Protein AF-A0A9P0MAD7-F1 (afdb_monomer_lite)

pLDDT: mean 84.58, std 13.4, range [38.16, 95.69]

InterPro domains:
  IPR005919 Higher eukaryotic phosphomevalonate kinase [PF04275] (1-62)
  IPR005919 Higher eukaryotic phosphomevalonate kinase [PTHR13101] (1-126)
  IPR027417 P-loop containing nucleoside triphosphate hydrolase [G3DSA:3.40.50.300] (1-129)

Organism: Acanthoscelides obtectus (NCBI:txid200917)

Foldseek 3Di:
DDDDPVVVVVVVVVVVVVVVVCVVPVCPVVVVCVVPDDDDPDDDDPQDQAPSNVVVCCVPVNPLDAFEAEEEDPVQCVVVPDDDDPPPCPDSSNCRCVPPDPHNYYFYDHDPVSVVVSVVVVVVSVVVD

Sequence (129 aa):
MSDSPYKETYRLDMIKWSDEIRAKNPGYFCKAACDNAFKKIVWIVSDVRRKSDIKWFKETYGSIVRTIRISATDDVRRQRGLVFKTGVDDEESECGLDDYKEWDHQVSNNNEDDCQIAINTIISIVEKF

Secondary structure (DSSP, 8-state):
----HHHHHHHHHHHHHHHHHHHH-TTHHHHHHHHTSPP-S--------SHHHHHHHHHHHGGG---EEEE--HHHHHHTT----TTTTTSHHHHTTTT----SEEEE-SSHHHHHHHHHHHHHHHTT-

Radius of gyration: 16.73 Å; chains: 1; bounding box: 39×32×38 Å

Structure (mmCIF, N/CA/C/O backbone):
data_AF-A0A9P0MAD7-F1
#
_entry.id   AF-A0A9P0MAD7-F1
#
loop_
_atom_site.group_PDB
_atom_site.id
_atom_site.type_symbol
_atom_site.label_atom_id
_atom_site.label_alt_id
_atom_site.label_comp_id
_atom_site.label_asym_id
_atom_site.label_entity_id
_atom_site.label_seq_id
_atom_site.pdbx_PDB_ins_code
_atom_site.Cartn_x
_atom_site.Cartn_y
_atom_site.Cartn_z
_atom_site.occupancy
_atom_site.B_iso_or_equiv
_atom_site.auth_seq_id
_atom_site.auth_comp_id
_atom_site.auth_asym_id
_atom_site.auth_atom_id
_atom_site.pdbx_PDB_model_num
ATOM 1 N N . MET A 1 1 ? 20.462 -17.809 -3.993 1.00 38.16 1 MET A N 1
ATOM 2 C CA . MET A 1 1 ? 19.414 -18.398 -4.852 1.00 38.16 1 MET A CA 1
ATOM 3 C C . MET A 1 1 ? 19.201 -17.431 -6.002 1.00 38.16 1 MET A C 1
ATOM 5 O O . MET A 1 1 ? 18.778 -16.318 -5.737 1.00 38.16 1 MET A O 1
ATOM 9 N N . SER A 1 2 ? 19.618 -17.772 -7.222 1.00 44.72 2 SER A N 1
ATOM 10 C CA . SER A 1 2 ? 19.469 -16.886 -8.381 1.00 44.72 2 SER A CA 1
ATOM 11 C C . SER A 1 2 ? 18.047 -16.971 -8.931 1.00 44.72 2 SER A C 1
ATOM 13 O O . SER A 1 2 ? 17.532 -18.066 -9.171 1.00 44.72 2 SER A O 1
ATOM 15 N N . ASP A 1 3 ? 17.414 -15.815 -9.121 1.00 53.31 3 ASP A N 1
ATOM 16 C CA . ASP A 1 3 ? 16.194 -15.695 -9.913 1.00 53.31 3 ASP A CA 1
ATOM 17 C C . ASP A 1 3 ? 16.468 -16.222 -11.320 1.00 53.31 3 ASP A C 1
ATOM 19 O O . ASP A 1 3 ? 17.286 -15.677 -12.062 1.00 53.31 3 ASP A O 1
ATOM 23 N N . SER A 1 4 ? 15.834 -17.339 -11.673 1.00 59.31 4 SER A N 1
ATOM 24 C CA . SER A 1 4 ? 15.923 -17.861 -13.032 1.00 59.31 4 SER A CA 1
ATOM 25 C C . SER A 1 4 ? 15.204 -16.904 -13.990 1.00 59.31 4 SER A C 1
ATOM 27 O O . SER A 1 4 ? 14.083 -16.502 -13.673 1.00 59.31 4 SER A O 1
ATOM 29 N N . PRO A 1 5 ? 15.765 -16.621 -15.184 1.00 63.03 5 PRO A N 1
ATOM 30 C CA . PRO A 1 5 ? 15.156 -15.756 -16.205 1.00 63.03 5 PRO A CA 1
ATOM 31 C C . PRO A 1 5 ? 13.694 -16.109 -16.512 1.00 63.03 5 PRO A C 1
ATOM 33 O O . PRO A 1 5 ? 12.879 -15.240 -16.793 1.00 63.03 5 PRO A O 1
ATOM 36 N N . TYR A 1 6 ? 13.362 -17.395 -16.379 1.00 65.25 6 TYR A N 1
ATOM 37 C CA . TYR A 1 6 ? 12.014 -17.934 -16.494 1.00 65.25 6 TYR A CA 1
ATOM 38 C C . TYR A 1 6 ? 11.004 -17.234 -15.573 1.00 65.25 6 TYR A C 1
ATOM 40 O O . TYR A 1 6 ? 9.948 -16.829 -16.040 1.00 65.25 6 TYR A O 1
ATOM 48 N N . LYS A 1 7 ? 11.317 -17.042 -14.282 1.00 71.00 7 LYS A N 1
ATOM 49 C CA . LYS A 1 7 ? 10.395 -16.400 -13.324 1.00 71.00 7 LYS A CA 1
ATOM 50 C C . LYS A 1 7 ? 10.122 -14.941 -13.679 1.00 71.00 7 LYS A C 1
ATOM 52 O O . LYS A 1 7 ? 9.000 -14.474 -13.503 1.00 71.00 7 LYS A O 1
ATOM 57 N N . GLU A 1 8 ? 11.130 -14.258 -14.207 1.00 73.06 8 GLU A N 1
ATOM 58 C CA . GLU A 1 8 ? 11.027 -12.846 -14.560 1.00 73.06 8 GLU A CA 1
ATOM 59 C C . GLU A 1 8 ? 10.118 -12.629 -15.777 1.00 73.06 8 GLU A C 1
ATOM 61 O O . GLU A 1 8 ? 9.349 -11.671 -15.807 1.00 73.06 8 GLU A O 1
ATOM 66 N N . THR A 1 9 ? 10.106 -13.563 -16.737 1.00 74.25 9 THR A N 1
ATOM 67 C CA . THR A 1 9 ? 9.161 -13.520 -17.865 1.00 74.25 9 THR A CA 1
ATOM 68 C C . THR A 1 9 ? 7.705 -13.603 -17.393 1.00 74.25 9 THR A C 1
ATOM 70 O O . THR A 1 9 ? 6.903 -12.747 -17.759 1.00 74.25 9 THR A O 1
ATOM 73 N N . TYR A 1 10 ? 7.362 -14.555 -16.514 1.00 81.31 10 TYR A N 1
ATOM 74 C CA . TYR A 1 10 ? 5.989 -14.649 -15.989 1.00 81.31 10 TYR A CA 1
ATOM 75 C C . TYR A 1 10 ? 5.607 -13.455 -15.116 1.00 81.31 10 TYR A C 1
ATOM 77 O O . TYR A 1 10 ? 4.444 -13.058 -15.115 1.00 81.31 10 TYR A O 1
ATOM 85 N N . ARG A 1 11 ? 6.564 -12.861 -14.389 1.00 81.25 11 ARG A N 1
ATOM 86 C CA . ARG A 1 11 ? 6.315 -11.645 -13.606 1.00 81.25 11 ARG A CA 1
ATOM 87 C C . ARG A 1 11 ? 5.848 -10.501 -14.507 1.00 81.25 11 ARG A C 1
ATOM 89 O O . ARG A 1 11 ? 4.845 -9.864 -14.198 1.00 81.25 11 ARG A O 1
ATOM 96 N N . LEU A 1 12 ? 6.531 -10.277 -15.629 1.00 81.50 12 LEU A N 1
ATOM 97 C CA . LEU A 1 12 ? 6.171 -9.232 -16.592 1.00 81.50 12 LEU A CA 1
ATOM 98 C C . LEU A 1 12 ? 4.804 -9.484 -17.237 1.00 81.50 12 LEU A C 1
ATOM 100 O O . LEU A 1 12 ? 4.004 -8.557 -17.363 1.00 81.50 12 LEU A O 1
ATOM 104 N N . ASP A 1 13 ? 4.507 -10.731 -17.604 1.00 87.06 13 ASP A N 1
ATOM 105 C CA . ASP A 1 13 ? 3.202 -11.087 -18.171 1.00 87.06 13 ASP A CA 1
ATOM 106 C C . ASP A 1 13 ? 2.068 -10.877 -17.155 1.00 87.06 13 ASP A C 1
ATOM 108 O O . ASP A 1 13 ? 1.013 -10.341 -17.500 1.00 87.06 13 ASP A O 1
ATOM 112 N N . MET A 1 14 ? 2.300 -11.219 -15.882 1.00 86.12 14 MET A N 1
ATOM 113 C CA . MET A 1 14 ? 1.354 -10.949 -14.798 1.00 86.12 14 MET A CA 1
ATOM 114 C C . MET A 1 14 ? 1.127 -9.451 -14.583 1.00 86.12 14 MET A C 1
ATOM 116 O O . MET A 1 14 ? -0.015 -9.050 -14.359 1.00 86.12 14 MET A O 1
ATOM 120 N N . ILE A 1 15 ? 2.180 -8.629 -14.663 1.00 84.75 15 ILE A N 1
ATOM 121 C CA . ILE A 1 15 ? 2.068 -7.169 -14.542 1.00 84.75 15 ILE A CA 1
ATOM 122 C C . ILE A 1 15 ? 1.179 -6.628 -15.660 1.00 84.75 15 ILE A C 1
ATOM 124 O O . ILE A 1 15 ? 0.141 -6.042 -15.355 1.00 84.75 15 ILE A O 1
ATOM 128 N N . LYS A 1 16 ? 1.501 -6.938 -16.924 1.00 87.69 16 LYS A N 1
ATOM 129 C CA . LYS A 1 16 ? 0.724 -6.492 -18.095 1.00 87.69 16 LYS A CA 1
ATOM 130 C C . LYS A 1 16 ? -0.747 -6.882 -17.992 1.00 87.69 16 LYS A C 1
ATOM 132 O O . LYS A 1 16 ? -1.626 -6.037 -18.133 1.00 87.69 16 LYS A O 1
ATOM 137 N N . TRP A 1 17 ? -1.020 -8.148 -17.681 1.00 91.50 17 TRP A N 1
ATOM 138 C CA . TRP A 1 17 ? -2.387 -8.629 -17.491 1.00 91.50 17 TRP A CA 1
ATOM 139 C C . TRP A 1 17 ? -3.104 -7.901 -16.346 1.00 91.50 17 TRP A C 1
ATOM 141 O O . TRP A 1 17 ? -4.268 -7.511 -16.474 1.00 91.50 17 TRP A O 1
ATOM 151 N N . SER A 1 18 ? -2.417 -7.687 -15.220 1.00 88.00 18 SER A N 1
ATOM 152 C CA . SER A 1 18 ? -3.000 -6.988 -14.075 1.00 88.00 18 SER A CA 1
ATOM 153 C C . SER A 1 18 ? -3.302 -5.520 -14.385 1.00 88.00 18 SER A C 1
ATOM 155 O O . SER A 1 18 ? -4.335 -5.011 -13.943 1.00 88.00 18 SER A O 1
ATOM 157 N N . ASP A 1 19 ? -2.467 -4.861 -15.188 1.00 87.19 19 ASP A N 1
ATOM 158 C CA . ASP A 1 19 ? -2.670 -3.480 -15.620 1.00 87.19 19 ASP A CA 1
ATOM 159 C C . ASP A 1 19 ? -3.851 -3.367 -16.590 1.00 87.19 19 ASP A C 1
ATOM 161 O O . ASP A 1 19 ? -4.691 -2.482 -16.425 1.00 87.19 19 ASP A O 1
ATOM 165 N N . GLU A 1 20 ? -4.015 -4.310 -17.524 1.00 91.12 20 GLU A N 1
ATOM 166 C CA . GLU A 1 20 ? -5.186 -4.363 -18.412 1.00 91.12 20 GLU A CA 1
ATOM 167 C C . GLU A 1 20 ? -6.507 -4.513 -17.641 1.00 91.12 20 GLU A C 1
ATOM 169 O O . GLU A 1 20 ? -7.518 -3.888 -17.984 1.00 91.12 20 GLU A O 1
ATOM 174 N N . ILE A 1 21 ? -6.515 -5.330 -16.583 1.00 92.31 21 ILE A N 1
ATOM 175 C CA . ILE A 1 21 ? -7.680 -5.468 -15.702 1.00 92.31 21 ILE A CA 1
ATOM 176 C C . ILE A 1 21 ? -7.943 -4.161 -14.960 1.00 92.31 21 ILE A C 1
ATOM 178 O O . ILE A 1 21 ? -9.086 -3.701 -14.920 1.00 92.31 21 ILE A O 1
ATOM 182 N N . ARG A 1 22 ? -6.900 -3.542 -14.399 1.00 88.69 22 ARG A N 1
ATOM 183 C CA . ARG A 1 22 ? -7.010 -2.289 -13.638 1.00 88.69 22 ARG A CA 1
ATOM 184 C C . ARG A 1 22 ? -7.445 -1.114 -14.504 1.00 88.69 22 ARG A C 1
ATOM 186 O O . ARG A 1 22 ? -8.194 -0.273 -14.019 1.00 88.69 22 ARG A O 1
ATOM 193 N N . ALA A 1 23 ? -7.059 -1.084 -15.778 1.00 87.94 23 ALA A N 1
ATOM 194 C CA . ALA A 1 23 ? -7.514 -0.075 -16.731 1.00 87.94 23 ALA A CA 1
ATOM 195 C C . ALA A 1 23 ? -9.040 -0.110 -16.928 1.00 87.94 23 ALA A C 1
ATOM 197 O O . ALA A 1 23 ? -9.667 0.929 -17.120 1.00 87.94 23 ALA A O 1
ATOM 198 N N . LYS A 1 24 ? -9.652 -1.299 -16.845 1.00 92.44 24 LYS A N 1
ATOM 199 C CA . LYS A 1 24 ? -11.110 -1.481 -16.953 1.00 92.44 24 LYS A CA 1
ATOM 200 C C . LYS A 1 24 ? -11.817 -1.346 -15.605 1.00 92.44 24 LYS A C 1
ATOM 202 O O . LYS A 1 24 ? -12.918 -0.809 -15.536 1.00 92.44 24 LYS A O 1
ATOM 207 N N . ASN A 1 25 ? -11.206 -1.867 -14.544 1.00 91.19 25 ASN A N 1
ATOM 208 C CA . ASN A 1 25 ? -11.739 -1.847 -13.188 1.00 91.19 25 ASN A CA 1
ATOM 209 C C . ASN A 1 25 ? -10.599 -1.645 -12.173 1.00 91.19 25 ASN A C 1
ATOM 211 O O . ASN A 1 25 ? -10.009 -2.625 -11.702 1.00 91.19 25 ASN A O 1
ATOM 215 N N . PRO A 1 26 ? -10.310 -0.388 -11.794 1.00 88.12 26 PRO A N 1
ATOM 216 C CA . PRO A 1 26 ? -9.184 -0.066 -10.919 1.00 88.12 26 PRO A CA 1
ATOM 217 C C . PRO A 1 26 ? -9.241 -0.759 -9.552 1.00 88.12 26 PRO A C 1
ATOM 219 O O . PRO A 1 26 ? -8.202 -1.107 -8.998 1.00 88.12 26 PRO A O 1
ATOM 222 N N . GLY A 1 27 ? -10.449 -1.008 -9.037 1.00 91.56 27 GLY A N 1
ATOM 223 C CA . GLY A 1 27 ? -10.685 -1.636 -7.738 1.00 91.56 27 GLY A CA 1
ATOM 224 C C . GLY A 1 27 ? -10.803 -3.159 -7.765 1.00 91.56 27 GLY A C 1
ATOM 225 O O . GLY A 1 27 ? -11.109 -3.742 -6.728 1.00 91.56 27 GLY A O 1
ATOM 226 N N . TYR A 1 28 ? -10.599 -3.819 -8.913 1.00 93.94 28 TYR A N 1
ATOM 227 C CA . TYR A 1 28 ? -10.847 -5.260 -9.066 1.00 93.94 28 TYR A CA 1
ATOM 228 C C . TYR A 1 28 ? -10.127 -6.099 -8.002 1.00 93.94 28 TYR A C 1
ATOM 230 O O . TYR A 1 28 ? -10.751 -6.894 -7.299 1.00 93.94 28 TYR A O 1
ATOM 238 N N . PHE A 1 29 ? -8.819 -5.884 -7.849 1.00 93.56 29 PHE A N 1
ATOM 239 C CA . PHE A 1 29 ? -7.997 -6.645 -6.909 1.00 93.56 29 PHE A CA 1
ATOM 240 C C . PHE A 1 29 ? -8.254 -6.248 -5.455 1.00 93.56 29 PHE A C 1
ATOM 242 O O . PHE A 1 29 ? -8.297 -7.124 -4.596 1.00 93.56 29 PHE A O 1
ATOM 249 N N . CYS A 1 30 ? -8.485 -4.962 -5.174 1.00 94.38 30 CYS A N 1
ATOM 250 C CA . CYS A 1 30 ? -8.824 -4.502 -3.828 1.00 94.38 30 CYS A CA 1
ATOM 251 C C . CYS A 1 30 ? -10.143 -5.125 -3.354 1.00 94.38 30 CYS A C 1
ATOM 253 O O . CYS A 1 30 ? -10.211 -5.679 -2.259 1.00 94.38 30 CYS A O 1
ATOM 255 N N . LYS A 1 31 ? -11.161 -5.130 -4.224 1.00 94.38 31 LYS A N 1
ATOM 256 C CA . LYS A 1 31 ? -12.442 -5.786 -3.963 1.00 94.38 31 LYS A CA 1
ATOM 257 C C . LYS A 1 31 ? -12.266 -7.285 -3.744 1.00 94.38 31 LYS A C 1
ATOM 259 O O . LYS A 1 31 ? -12.744 -7.805 -2.743 1.00 94.38 31 LYS A O 1
ATOM 264 N N . ALA A 1 32 ? -11.555 -7.969 -4.640 1.00 94.56 32 ALA A N 1
ATOM 265 C CA . ALA A 1 32 ? -11.319 -9.405 -4.519 1.00 94.56 32 ALA A CA 1
ATOM 266 C C . ALA A 1 32 ? -10.573 -9.767 -3.222 1.00 94.56 32 ALA A C 1
ATOM 268 O O . ALA A 1 32 ? -10.911 -10.762 -2.585 1.00 94.56 32 ALA A O 1
ATOM 269 N N . ALA A 1 33 ? -9.594 -8.961 -2.801 1.00 93.00 33 ALA A N 1
ATOM 270 C CA . ALA A 1 33 ? -8.885 -9.165 -1.541 1.00 93.00 33 ALA A CA 1
ATOM 271 C C . ALA A 1 33 ? -9.816 -8.999 -0.329 1.00 93.00 33 ALA A C 1
ATOM 273 O O . ALA A 1 33 ? -9.805 -9.845 0.562 1.00 93.00 33 ALA A O 1
ATOM 274 N N . CYS A 1 34 ? -10.656 -7.959 -0.315 1.00 92.38 34 CYS A N 1
ATOM 275 C CA . CYS A 1 34 ? -11.626 -7.727 0.759 1.00 92.38 34 CYS A CA 1
ATOM 276 C C . CYS A 1 34 ? -12.719 -8.804 0.824 1.00 92.38 34 CYS A C 1
ATOM 278 O O . CYS A 1 34 ? -13.057 -9.253 1.915 1.00 92.38 34 CYS A O 1
ATOM 280 N N . ASP A 1 35 ? -13.247 -9.244 -0.320 1.00 93.25 35 ASP A N 1
ATOM 281 C CA . ASP A 1 35 ? -14.310 -10.257 -0.380 1.00 93.25 35 ASP A CA 1
ATOM 282 C C . ASP A 1 35 ? -13.841 -11.622 0.154 1.00 93.25 35 ASP A C 1
ATOM 284 O O . ASP A 1 35 ? -14.628 -12.367 0.737 1.00 93.25 35 ASP A O 1
ATOM 288 N N . ASN A 1 36 ? -12.555 -11.944 -0.023 1.00 92.94 36 ASN A N 1
ATOM 289 C CA . ASN A 1 36 ? -11.948 -13.191 0.453 1.00 92.94 36 ASN A CA 1
ATOM 290 C C . A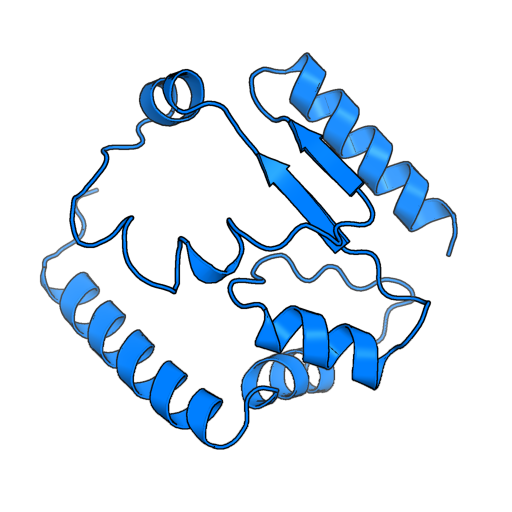SN A 1 36 ? -11.320 -13.072 1.854 1.00 92.94 36 ASN A C 1
ATOM 292 O O . ASN A 1 36 ? -10.820 -14.063 2.390 1.00 92.94 36 ASN A O 1
ATOM 296 N N . ALA A 1 37 ? -11.315 -11.880 2.456 1.00 92.12 37 ALA A N 1
ATOM 297 C CA . ALA A 1 37 ? -10.725 -11.663 3.769 1.00 92.12 37 ALA A CA 1
ATOM 298 C C . ALA A 1 37 ? -11.655 -12.133 4.895 1.00 92.12 37 ALA A C 1
ATOM 300 O O . ALA A 1 37 ? -12.877 -11.967 4.862 1.00 92.12 37 ALA A O 1
ATOM 301 N N . PHE A 1 38 ? -11.065 -12.667 5.966 1.00 92.88 38 PHE A N 1
ATOM 302 C CA . PHE A 1 38 ? -11.819 -12.932 7.186 1.00 92.88 38 PHE A CA 1
ATOM 303 C C . PHE A 1 38 ? -12.312 -11.622 7.804 1.00 92.88 38 PHE A C 1
ATOM 305 O O . PHE A 1 38 ? -11.566 -10.645 7.920 1.00 92.88 38 PHE A O 1
ATOM 312 N N . LYS A 1 39 ? -13.556 -11.628 8.289 1.00 92.06 39 LYS A N 1
ATOM 313 C CA . LYS A 1 39 ? -14.101 -10.497 9.042 1.00 92.06 39 LYS A CA 1
ATOM 314 C C . LYS A 1 39 ? -13.286 -10.287 10.316 1.00 92.06 39 LYS A C 1
ATOM 316 O O . LYS A 1 39 ? -13.214 -11.168 11.175 1.00 92.06 39 LYS A O 1
ATOM 321 N N . LYS A 1 40 ? -12.666 -9.116 10.413 1.00 91.38 40 LYS A N 1
ATOM 322 C CA . LYS A 1 40 ? -11.886 -8.640 11.556 1.00 91.38 40 LYS A CA 1
ATOM 323 C C . LYS A 1 40 ? -12.221 -7.169 11.773 1.00 91.38 40 LYS A C 1
ATOM 325 O O . LYS A 1 40 ? -12.714 -6.515 10.861 1.00 91.38 40 LYS A O 1
ATOM 330 N N . ILE A 1 41 ? -11.961 -6.682 12.982 1.00 90.56 41 ILE A N 1
ATOM 331 C CA . ILE A 1 41 ? -12.157 -5.268 13.335 1.00 90.56 41 ILE A CA 1
ATOM 332 C C . ILE A 1 41 ? -11.155 -4.396 12.568 1.00 90.56 41 ILE A C 1
ATOM 334 O O . ILE A 1 41 ? -11.504 -3.324 12.089 1.00 90.56 41 ILE A O 1
ATOM 338 N N . VAL A 1 42 ? -9.930 -4.901 12.392 1.00 92.19 42 VAL A N 1
ATOM 339 C CA . VAL A 1 42 ? -8.847 -4.210 11.690 1.00 92.19 42 VAL A CA 1
ATOM 340 C C . VAL A 1 42 ? -8.328 -5.079 10.552 1.00 92.19 42 VAL A C 1
ATOM 342 O O . VAL A 1 42 ? -8.078 -6.275 10.730 1.00 92.19 42 VAL A O 1
ATOM 345 N N . TRP A 1 43 ? -8.145 -4.459 9.387 1.00 94.50 43 TRP A N 1
ATOM 346 C CA . TRP A 1 43 ? -7.494 -5.041 8.216 1.00 94.50 43 TRP A CA 1
ATOM 347 C C . TRP A 1 43 ? -6.224 -4.262 7.886 1.00 94.50 43 TRP A C 1
ATOM 349 O O . TRP A 1 43 ? -6.231 -3.034 7.872 1.00 94.50 43 TRP A O 1
ATOM 359 N N . ILE A 1 44 ? -5.143 -4.986 7.592 1.00 93.94 44 ILE A N 1
ATOM 360 C CA . ILE A 1 44 ? -3.868 -4.411 7.159 1.00 93.94 44 ILE A CA 1
ATOM 361 C C . ILE A 1 44 ? -3.643 -4.828 5.709 1.00 93.94 44 ILE A C 1
ATOM 363 O O . ILE A 1 44 ? -3.508 -6.014 5.415 1.00 93.94 44 ILE A O 1
ATOM 367 N N . VAL A 1 45 ? -3.604 -3.847 4.809 1.00 94.31 45 VAL A N 1
ATOM 368 C CA . VAL A 1 45 ? -3.292 -4.059 3.392 1.00 94.31 45 VAL A CA 1
ATOM 369 C C . VAL A 1 45 ? -1.835 -3.667 3.178 1.00 94.31 45 VAL A C 1
ATOM 371 O O . VAL A 1 45 ? -1.508 -2.486 3.144 1.00 94.31 45 VAL A O 1
ATOM 374 N N . SER A 1 46 ? -0.951 -4.660 3.096 1.00 91.81 46 SER A N 1
ATOM 375 C CA . SER A 1 46 ? 0.500 -4.433 3.062 1.00 91.81 46 SER A CA 1
ATOM 376 C C . SER A 1 46 ? 1.048 -4.060 1.684 1.00 91.81 46 SER A C 1
ATOM 378 O O . SER A 1 46 ? 2.084 -3.413 1.609 1.00 91.81 46 SER A O 1
ATOM 380 N N . ASP A 1 47 ? 0.387 -4.484 0.603 1.00 88.31 47 ASP A N 1
ATOM 381 C CA . ASP A 1 47 ? 0.898 -4.354 -0.769 1.00 88.31 47 ASP A CA 1
ATOM 382 C C . ASP A 1 47 ? 0.031 -3.399 -1.602 1.00 88.31 47 ASP A C 1
ATOM 384 O O . A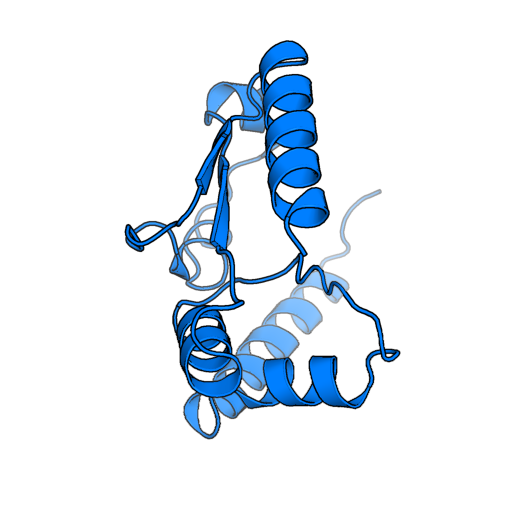SP A 1 47 ? -0.680 -3.793 -2.527 1.00 88.31 47 ASP A O 1
ATOM 388 N N . VAL A 1 48 ? 0.046 -2.122 -1.218 1.00 90.25 48 VAL A N 1
ATOM 389 C CA . VAL A 1 48 ? -0.600 -1.035 -1.965 1.00 90.25 48 VAL A CA 1
ATOM 390 C C . VAL A 1 48 ? 0.444 -0.377 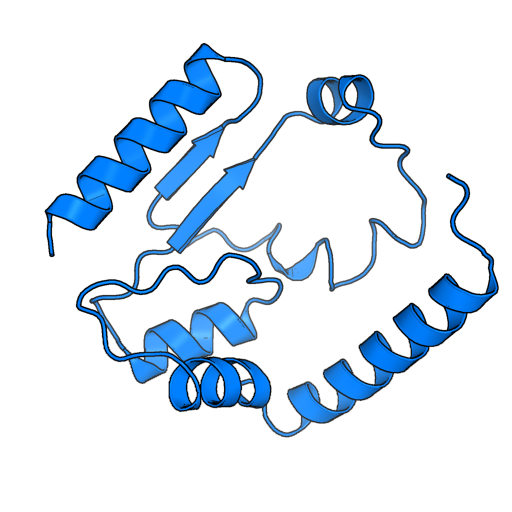-2.856 1.00 90.25 48 VAL A C 1
ATOM 392 O O . VAL A 1 48 ? 1.410 0.195 -2.356 1.00 90.25 48 VAL A O 1
ATOM 395 N N . ARG A 1 49 ? 0.245 -0.449 -4.175 1.00 85.88 49 ARG A N 1
ATOM 396 C CA . ARG A 1 49 ? 1.253 -0.013 -5.159 1.00 85.88 49 ARG A CA 1
ATOM 397 C C . ARG A 1 49 ? 0.818 1.174 -6.005 1.00 85.88 49 ARG A C 1
ATOM 399 O O . ARG A 1 49 ? 1.663 1.832 -6.597 1.00 85.88 49 ARG A O 1
ATOM 406 N N . ARG A 1 50 ? -0.488 1.454 -6.092 1.00 86.94 50 ARG A N 1
ATOM 407 C CA . ARG A 1 50 ? -1.032 2.476 -7.000 1.00 86.94 50 ARG A CA 1
ATOM 408 C C . ARG A 1 50 ? -1.968 3.438 -6.276 1.00 86.94 50 ARG A C 1
ATOM 410 O O . ARG A 1 50 ? -2.689 3.061 -5.353 1.00 86.94 50 ARG A O 1
ATOM 417 N N . LYS A 1 51 ? -2.043 4.684 -6.757 1.00 89.69 51 LYS A N 1
ATOM 418 C CA . LYS A 1 51 ? -3.011 5.683 -6.257 1.00 89.69 51 LYS A CA 1
ATOM 419 C C . LYS A 1 51 ? -4.459 5.235 -6.415 1.00 89.69 51 LYS A C 1
ATOM 421 O O . LYS A 1 51 ? -5.299 5.594 -5.596 1.00 89.69 51 LYS A O 1
ATOM 426 N N . SER A 1 52 ? -4.755 4.469 -7.464 1.00 89.75 52 SER A N 1
ATOM 427 C CA . SER A 1 52 ? -6.087 3.911 -7.699 1.00 89.75 52 SER A CA 1
ATOM 428 C C . SER A 1 52 ? -6.526 2.971 -6.578 1.00 89.75 52 SER A C 1
ATOM 430 O O . SER A 1 52 ? -7.692 3.018 -6.196 1.00 89.75 52 SER A O 1
ATOM 432 N N . ASP A 1 53 ? -5.601 2.194 -6.005 1.00 92.19 53 ASP A N 1
ATOM 433 C CA . ASP A 1 53 ? -5.881 1.330 -4.856 1.00 92.19 53 ASP A CA 1
ATOM 434 C C . ASP A 1 53 ? -6.272 2.188 -3.639 1.00 92.19 53 ASP A C 1
ATOM 436 O O . ASP A 1 53 ? -7.330 1.985 -3.044 1.00 92.19 53 ASP A O 1
ATOM 440 N N . ILE A 1 54 ? -5.461 3.207 -3.308 1.00 92.25 54 ILE A N 1
ATOM 441 C CA . ILE A 1 54 ? -5.738 4.135 -2.194 1.00 92.25 54 ILE A CA 1
ATOM 442 C C . ILE A 1 54 ? -7.089 4.827 -2.390 1.00 92.25 54 ILE A C 1
ATOM 444 O O . ILE A 1 54 ? -7.899 4.883 -1.463 1.00 92.25 54 ILE A O 1
ATOM 448 N N . LYS A 1 55 ? -7.340 5.334 -3.601 1.00 92.75 55 LYS A N 1
ATOM 449 C CA . LYS A 1 55 ? -8.601 5.981 -3.962 1.00 92.75 55 LYS A CA 1
ATOM 450 C C . LYS A 1 55 ? -9.780 5.034 -3.744 1.00 92.75 55 LYS A C 1
ATOM 452 O O . LYS A 1 55 ? -10.737 5.422 -3.085 1.00 92.75 55 LYS A O 1
ATOM 457 N N . TRP A 1 56 ? -9.683 3.790 -4.213 1.00 95.31 56 TRP A N 1
ATOM 458 C CA . TRP A 1 56 ? -10.742 2.797 -4.046 1.00 95.31 56 TRP A CA 1
ATOM 459 C C . TRP A 1 56 ? -11.039 2.502 -2.572 1.00 95.31 56 TRP A C 1
ATOM 461 O O . TRP A 1 56 ? -12.205 2.477 -2.178 1.00 95.31 56 TRP A O 1
ATOM 471 N N . PHE A 1 57 ? -10.010 2.329 -1.731 1.00 95.69 57 PHE A N 1
ATOM 472 C CA . PHE A 1 57 ? -10.213 2.116 -0.294 1.00 95.69 57 PHE A CA 1
ATOM 473 C C . PHE A 1 57 ? -10.871 3.329 0.370 1.00 95.69 57 PHE A C 1
ATOM 475 O O . PHE A 1 57 ? -11.832 3.155 1.121 1.00 95.69 57 PHE A O 1
ATOM 482 N N . LYS A 1 58 ? -10.400 4.548 0.071 1.00 94.25 58 LYS A N 1
ATOM 483 C CA . LYS A 1 58 ? -10.985 5.790 0.600 1.00 94.25 58 LYS A CA 1
ATOM 484 C C . LYS A 1 58 ? -12.442 5.972 0.162 1.00 94.25 58 LYS A C 1
ATOM 486 O O . LYS A 1 58 ? -13.263 6.365 0.980 1.00 94.25 58 LYS A O 1
ATOM 491 N N . GLU A 1 59 ? -12.788 5.657 -1.083 1.00 94.81 59 GLU A N 1
ATOM 492 C CA . GLU A 1 59 ? -14.170 5.738 -1.581 1.00 94.81 59 GLU A CA 1
ATOM 493 C C . GLU A 1 59 ? -15.078 4.652 -0.980 1.00 94.81 59 GLU A C 1
ATOM 495 O O . GLU A 1 59 ? -16.247 4.913 -0.708 1.00 94.81 59 GLU A O 1
ATOM 500 N N . THR A 1 60 ? -14.546 3.450 -0.739 1.00 95.00 60 THR A N 1
ATOM 501 C CA . THR A 1 60 ? -15.327 2.297 -0.254 1.00 95.00 60 THR A CA 1
ATOM 502 C C . THR A 1 60 ? -15.555 2.329 1.257 1.00 95.00 60 THR A C 1
ATOM 504 O O . THR A 1 60 ? -16.651 2.026 1.724 1.00 95.00 60 THR A O 1
ATOM 507 N N . TYR A 1 61 ? -14.525 2.681 2.031 1.00 93.81 61 TYR A N 1
ATOM 508 C CA . TYR A 1 61 ? -14.547 2.623 3.496 1.00 93.81 61 TYR A CA 1
ATOM 509 C C . TYR A 1 61 ? -14.503 4.012 4.149 1.00 93.81 61 TYR A C 1
ATOM 511 O O . TYR A 1 61 ? -14.728 4.138 5.348 1.00 93.81 61 TYR A O 1
ATOM 519 N N . GLY A 1 62 ? -14.258 5.081 3.391 1.00 93.00 62 GLY A N 1
ATOM 520 C CA . GLY A 1 62 ? -14.325 6.444 3.908 1.00 93.00 62 GLY A CA 1
ATOM 521 C C . GLY A 1 62 ? -13.275 6.737 4.979 1.00 93.00 62 GLY A C 1
ATOM 522 O O . GLY A 1 62 ? -12.097 6.398 4.854 1.00 93.00 62 GLY A O 1
ATOM 523 N N . SER A 1 63 ? -13.713 7.390 6.055 1.00 89.25 63 SER A N 1
ATOM 524 C CA . SER A 1 63 ? -12.842 7.958 7.088 1.00 89.25 63 SER A CA 1
ATOM 525 C C . SER A 1 63 ? -12.219 6.939 8.045 1.00 89.25 63 SER A C 1
ATOM 527 O O . SER A 1 63 ? -11.424 7.346 8.892 1.00 89.25 63 SER A O 1
ATOM 529 N N . ILE A 1 64 ? -12.532 5.641 7.942 1.00 91.88 64 ILE A N 1
ATOM 530 C CA . ILE A 1 64 ? -11.853 4.601 8.738 1.00 91.88 64 ILE A CA 1
ATOM 531 C C . ILE A 1 64 ? -10.517 4.166 8.125 1.00 91.88 64 ILE A C 1
ATOM 533 O O . ILE A 1 64 ? -9.702 3.554 8.808 1.00 91.88 64 ILE A O 1
ATOM 537 N N . VAL A 1 65 ? -10.256 4.507 6.859 1.00 94.88 65 VAL A N 1
ATOM 538 C CA . VAL A 1 65 ? -8.983 4.189 6.203 1.00 94.88 65 VAL A CA 1
ATOM 539 C C . VAL A 1 65 ? -7.861 5.033 6.806 1.00 94.88 65 VAL A C 1
ATOM 541 O O . VAL A 1 65 ? -8.016 6.237 7.021 1.00 94.88 65 VAL A O 1
ATOM 544 N N . ARG A 1 66 ? -6.719 4.396 7.074 1.00 94.62 66 ARG A N 1
ATOM 545 C CA . ARG A 1 66 ? -5.467 5.057 7.457 1.00 94.62 66 ARG A CA 1
ATOM 546 C C . ARG A 1 66 ? -4.367 4.627 6.499 1.00 94.62 66 ARG A C 1
ATOM 548 O O . ARG A 1 66 ? -4.101 3.440 6.341 1.00 94.62 66 ARG A O 1
ATOM 555 N N . THR A 1 67 ? -3.749 5.601 5.850 1.00 95.12 67 THR A N 1
ATOM 556 C CA . THR A 1 67 ? -2.654 5.426 4.899 1.00 95.12 67 THR A CA 1
ATOM 557 C C . THR A 1 67 ? -1.321 5.672 5.600 1.00 95.12 67 THR A C 1
ATOM 559 O O . THR A 1 67 ? -1.109 6.720 6.211 1.00 95.12 67 THR A O 1
ATOM 562 N N . ILE A 1 68 ? -0.420 4.691 5.531 1.00 94.25 68 ILE A N 1
ATOM 563 C CA . ILE A 1 68 ? 0.881 4.734 6.206 1.00 94.25 68 ILE A CA 1
ATOM 564 C C . ILE A 1 68 ? 1.971 4.498 5.162 1.00 94.25 68 ILE A C 1
ATOM 566 O O . ILE A 1 68 ? 2.008 3.434 4.544 1.00 94.25 68 ILE A O 1
ATOM 570 N N . ARG A 1 69 ? 2.862 5.475 4.966 1.00 93.56 69 ARG A N 1
ATOM 571 C CA . ARG A 1 69 ? 4.059 5.322 4.125 1.00 93.56 69 ARG A CA 1
ATOM 572 C C . ARG A 1 69 ? 5.242 4.937 4.992 1.00 93.56 69 ARG A C 1
ATOM 574 O O . ARG A 1 69 ? 5.577 5.658 5.927 1.00 93.56 69 ARG A O 1
ATOM 581 N N . ILE A 1 70 ? 5.897 3.841 4.633 1.00 92.38 70 ILE A N 1
ATOM 582 C CA . ILE A 1 70 ? 7.183 3.445 5.204 1.00 92.38 70 ILE A CA 1
ATOM 583 C C . ILE A 1 70 ? 8.262 3.770 4.172 1.00 92.38 70 ILE A C 1
ATOM 585 O O . ILE A 1 70 ? 8.154 3.345 3.021 1.00 92.38 70 ILE A O 1
ATOM 589 N N . SER A 1 71 ? 9.284 4.526 4.562 1.00 91.50 71 SER A N 1
ATOM 590 C CA . SER A 1 71 ? 10.413 4.881 3.697 1.00 91.50 71 SER A CA 1
ATOM 591 C C . SER A 1 71 ? 11.751 4.511 4.336 1.00 91.50 71 SER A C 1
ATOM 593 O O . SER A 1 71 ? 11.870 4.360 5.548 1.00 91.50 71 SER A O 1
ATOM 595 N N . ALA A 1 72 ? 12.774 4.336 3.509 1.00 90.88 72 ALA A N 1
ATOM 596 C CA . ALA A 1 72 ? 14.159 4.200 3.942 1.00 90.88 72 ALA A CA 1
ATOM 597 C C . ALA A 1 72 ? 15.044 4.961 2.954 1.00 90.88 72 ALA A C 1
ATOM 599 O O . ALA A 1 72 ? 14.716 5.020 1.766 1.00 90.88 72 ALA A O 1
ATOM 600 N N . THR A 1 73 ? 16.147 5.537 3.428 1.00 88.38 73 THR A N 1
ATOM 601 C CA . THR A 1 73 ? 17.107 6.222 2.559 1.00 88.38 73 THR A CA 1
ATOM 602 C C . THR A 1 73 ? 17.747 5.248 1.576 1.00 88.38 73 THR A C 1
ATOM 604 O O . THR A 1 73 ? 17.902 4.056 1.859 1.00 88.38 73 THR A O 1
ATOM 607 N N . ASP A 1 74 ? 18.163 5.762 0.420 1.00 85.56 74 ASP A N 1
ATOM 608 C CA . ASP A 1 74 ? 18.818 4.953 -0.609 1.00 85.56 74 ASP A CA 1
ATOM 609 C C . ASP A 1 74 ? 20.078 4.261 -0.085 1.00 85.56 74 ASP A C 1
ATOM 611 O O . ASP A 1 74 ? 20.317 3.101 -0.418 1.00 85.56 74 ASP A O 1
ATOM 615 N N . ASP A 1 75 ? 20.841 4.921 0.788 1.00 86.56 75 ASP A N 1
ATOM 616 C CA . ASP A 1 75 ? 22.027 4.335 1.417 1.00 86.56 75 ASP A CA 1
ATOM 617 C C . ASP 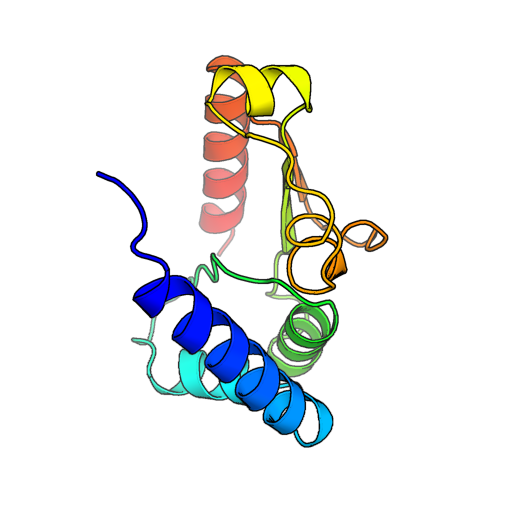A 1 75 ? 21.674 3.099 2.253 1.00 86.56 75 ASP A C 1
ATOM 619 O O . ASP A 1 75 ? 22.302 2.049 2.106 1.00 86.56 75 ASP A O 1
ATOM 623 N N . VAL A 1 76 ? 20.625 3.180 3.077 1.00 87.75 76 VAL A N 1
ATOM 624 C CA . VAL A 1 76 ? 20.157 2.048 3.892 1.00 87.75 76 VAL A CA 1
ATOM 625 C C . VAL A 1 76 ? 19.605 0.936 3.008 1.00 87.75 76 VAL A C 1
ATOM 627 O O . VAL A 1 76 ? 19.881 -0.243 3.242 1.00 87.75 76 VAL A O 1
ATOM 630 N N . ARG A 1 77 ? 18.853 1.279 1.957 1.00 86.94 77 ARG A N 1
ATOM 631 C CA . ARG A 1 77 ? 18.339 0.287 1.004 1.00 86.94 77 ARG A CA 1
ATOM 632 C C . ARG A 1 77 ? 19.489 -0.443 0.304 1.00 86.94 77 ARG A C 1
ATOM 634 O O . ARG A 1 77 ? 19.463 -1.671 0.238 1.00 86.94 77 ARG A O 1
ATOM 641 N N . ARG A 1 78 ? 20.523 0.277 -0.145 1.00 84.94 78 ARG A N 1
ATOM 642 C CA . ARG A 1 78 ? 21.736 -0.298 -0.758 1.00 84.94 78 ARG A CA 1
ATOM 643 C C . ARG A 1 78 ? 22.492 -1.202 0.214 1.00 84.94 78 ARG A C 1
ATOM 645 O O . ARG A 1 78 ? 22.870 -2.305 -0.169 1.00 84.94 78 ARG A O 1
ATOM 652 N N . GLN A 1 79 ? 22.648 -0.792 1.476 1.00 86.50 79 GLN A N 1
ATOM 653 C CA . GLN A 1 79 ? 23.252 -1.632 2.523 1.00 86.50 79 GLN A CA 1
ATOM 654 C C . GLN A 1 79 ? 22.478 -2.939 2.745 1.00 86.50 79 GLN A C 1
ATOM 656 O O . GLN A 1 79 ? 23.081 -3.980 2.992 1.00 86.50 79 GLN A O 1
ATOM 661 N N . ARG A 1 80 ? 21.147 -2.907 2.607 1.00 85.75 80 ARG A N 1
ATOM 662 C CA . ARG A 1 80 ? 20.266 -4.084 2.697 1.00 85.75 80 ARG A CA 1
ATOM 663 C C . ARG A 1 80 ? 20.216 -4.917 1.407 1.00 85.75 80 ARG A C 1
ATOM 665 O O . ARG A 1 80 ? 19.424 -5.851 1.319 1.00 85.75 80 ARG A O 1
ATOM 672 N N . GLY A 1 81 ? 21.062 -4.608 0.424 1.00 79.19 81 GLY A N 1
ATOM 673 C CA . GLY A 1 81 ? 21.184 -5.369 -0.817 1.00 79.19 81 GLY A CA 1
ATOM 674 C C . GLY A 1 81 ? 20.286 -4.888 -1.954 1.00 79.19 81 GLY A C 1
ATOM 675 O O . GLY A 1 81 ? 20.130 -5.622 -2.930 1.00 79.19 81 GLY A O 1
ATOM 676 N N . LEU A 1 82 ? 19.711 -3.679 -1.874 1.00 73.75 82 LEU A N 1
ATOM 677 C CA . LEU A 1 82 ? 19.055 -3.073 -3.032 1.00 73.75 82 LEU A CA 1
ATOM 678 C C . LEU A 1 82 ? 20.102 -2.820 -4.123 1.00 73.75 82 LEU A C 1
ATOM 680 O O . LEU A 1 82 ? 20.972 -1.957 -3.988 1.00 73.75 82 LEU A O 1
ATOM 684 N N . VAL A 1 83 ? 19.986 -3.559 -5.221 1.00 69.00 83 VAL A N 1
ATOM 685 C CA . VAL A 1 83 ? 20.716 -3.293 -6.458 1.00 69.00 83 VAL A CA 1
ATOM 686 C C . VAL A 1 83 ? 19.769 -2.532 -7.369 1.00 69.00 83 VAL A C 1
ATOM 688 O O . VAL A 1 83 ? 18.868 -3.142 -7.937 1.00 69.00 83 VAL A O 1
ATOM 691 N N . PHE A 1 84 ? 19.970 -1.219 -7.485 1.00 62.19 84 PHE A N 1
ATOM 692 C CA . PHE A 1 84 ? 19.171 -0.378 -8.374 1.00 62.19 84 PHE A CA 1
ATOM 693 C C . PHE A 1 84 ? 19.286 -0.894 -9.816 1.00 62.19 84 PHE A C 1
ATOM 695 O O . PHE A 1 84 ? 20.386 -0.946 -10.376 1.00 62.19 84 PHE A O 1
ATOM 702 N N . LYS A 1 85 ? 18.165 -1.308 -10.404 1.00 58.38 85 LYS A N 1
ATOM 703 C CA . LYS A 1 85 ? 18.053 -1.782 -11.783 1.00 58.38 85 LYS A CA 1
ATOM 704 C C . LYS A 1 85 ? 17.176 -0.816 -12.567 1.00 58.38 85 LYS A C 1
ATOM 706 O O . LYS A 1 85 ? 15.950 -0.823 -12.460 1.00 58.38 85 LYS A O 1
ATOM 711 N N . THR A 1 86 ? 17.826 -0.029 -13.418 1.00 51.22 86 THR A N 1
ATOM 712 C CA . THR A 1 86 ? 17.168 0.818 -14.418 1.00 51.22 86 THR A CA 1
ATOM 713 C C . THR A 1 86 ? 16.177 -0.013 -15.241 1.00 51.22 86 THR A C 1
ATOM 715 O O . THR A 1 86 ? 16.559 -1.037 -15.809 1.00 51.22 86 THR A O 1
ATOM 718 N N . GLY A 1 87 ? 14.911 0.413 -15.288 1.00 53.12 87 GLY A N 1
ATOM 719 C CA . GLY A 1 87 ? 13.824 -0.294 -15.980 1.00 53.12 87 GLY A CA 1
ATOM 720 C C . GLY A 1 87 ? 13.073 -1.350 -15.155 1.00 53.12 87 GLY A C 1
ATOM 721 O O . GLY A 1 87 ? 12.133 -1.932 -15.677 1.00 53.12 87 GLY A O 1
ATOM 722 N N . VAL A 1 88 ? 13.457 -1.592 -13.895 1.00 56.91 88 VAL A N 1
ATOM 723 C CA . VAL A 1 88 ? 12.652 -2.349 -12.910 1.00 56.91 88 VAL A CA 1
ATOM 724 C C . VAL A 1 88 ? 12.204 -1.419 -11.783 1.00 56.91 88 VAL A C 1
ATOM 726 O O . VAL A 1 88 ? 11.028 -1.400 -11.440 1.00 56.91 88 VAL A O 1
ATOM 729 N N . ASP A 1 89 ? 13.120 -0.595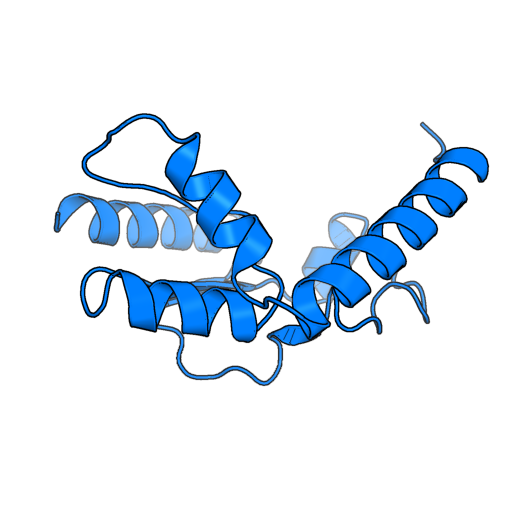 -11.267 1.00 51.41 89 ASP A N 1
ATOM 730 C CA . ASP A 1 89 ? 12.824 0.391 -10.214 1.00 51.41 89 ASP A CA 1
ATOM 731 C C . ASP A 1 89 ? 12.143 1.674 -10.744 1.00 51.41 89 ASP A C 1
ATOM 733 O O . ASP A 1 89 ? 11.699 2.490 -9.947 1.00 51.41 89 ASP A O 1
ATOM 737 N N . ASP A 1 90 ? 12.056 1.847 -12.070 1.00 53.75 90 ASP A N 1
ATOM 738 C CA . ASP A 1 90 ? 11.416 2.993 -12.757 1.00 53.75 90 ASP A CA 1
ATOM 739 C C . ASP A 1 90 ? 9.993 2.667 -13.267 1.00 53.75 90 ASP A C 1
ATOM 741 O O . ASP A 1 90 ? 9.347 3.492 -13.918 1.00 53.75 90 ASP A O 1
ATOM 745 N N . GLU A 1 91 ? 9.494 1.446 -13.038 1.00 56.81 91 GLU A N 1
ATOM 746 C CA . GLU A 1 91 ? 8.141 1.061 -13.451 1.00 56.81 91 GLU A CA 1
ATOM 747 C C . GLU A 1 91 ? 7.078 1.647 -12.502 1.00 56.81 91 GLU A C 1
ATOM 749 O O . GLU A 1 91 ? 7.288 1.806 -11.297 1.00 56.81 91 GLU A O 1
ATOM 754 N N . GLU A 1 92 ? 5.878 1.924 -13.029 1.00 55.19 92 GLU A N 1
ATOM 755 C CA . GLU A 1 92 ? 4.742 2.468 -12.261 1.00 55.19 92 GLU A CA 1
ATOM 756 C C . GLU A 1 92 ? 4.380 1.598 -11.037 1.00 55.19 92 GLU A C 1
ATOM 758 O O . GLU A 1 92 ? 3.843 2.096 -10.048 1.00 55.19 92 GLU A O 1
ATOM 763 N N . SER A 1 93 ? 4.720 0.305 -11.058 1.00 53.78 93 SER A N 1
ATOM 764 C CA . SER A 1 93 ? 4.540 -0.616 -9.931 1.00 53.78 93 SER A CA 1
ATOM 765 C C . SER A 1 93 ? 5.419 -0.329 -8.708 1.00 53.78 93 SER A C 1
ATOM 767 O O . SER A 1 93 ? 5.100 -0.844 -7.633 1.00 53.78 93 SER A O 1
ATOM 769 N N . GLU A 1 94 ? 6.494 0.449 -8.868 1.00 58.31 94 GLU A N 1
ATOM 770 C CA . GLU A 1 94 ? 7.434 0.836 -7.806 1.00 58.31 94 GLU A CA 1
ATOM 771 C C . GLU A 1 94 ? 7.357 2.345 -7.496 1.00 58.31 94 GLU A C 1
ATOM 773 O O . GLU A 1 94 ? 7.386 2.725 -6.325 1.00 58.31 94 GLU A O 1
ATOM 778 N N . CYS A 1 95 ? 7.136 3.199 -8.507 1.00 61.06 95 CYS A N 1
ATOM 779 C CA . CYS A 1 95 ? 7.058 4.662 -8.342 1.00 61.06 95 CYS A CA 1
ATOM 780 C C . CYS A 1 95 ? 5.636 5.241 -8.274 1.00 61.06 95 CYS A C 1
ATOM 782 O O . CYS A 1 95 ? 5.465 6.443 -8.062 1.00 61.06 95 CYS A O 1
ATOM 784 N N . GLY A 1 96 ? 4.589 4.425 -8.432 1.00 60.66 96 GLY A N 1
ATOM 785 C CA . GLY A 1 96 ? 3.198 4.885 -8.570 1.00 60.66 96 GLY A CA 1
ATOM 786 C C . GLY A 1 96 ? 2.629 5.670 -7.380 1.00 60.66 96 GLY A C 1
ATOM 787 O O . GLY A 1 96 ? 1.517 6.197 -7.462 1.00 60.66 96 GLY A O 1
ATOM 788 N N . LEU A 1 97 ? 3.369 5.753 -6.273 1.00 77.88 97 LEU A N 1
ATOM 789 C CA . LEU A 1 97 ? 3.003 6.468 -5.052 1.00 77.88 97 LEU A CA 1
ATOM 790 C C . LEU A 1 97 ? 4.041 7.508 -4.608 1.00 77.88 97 LEU A C 1
ATOM 792 O O . LEU A 1 97 ? 3.842 8.135 -3.568 1.00 77.88 97 LEU A O 1
ATOM 796 N N . ASP A 1 98 ? 5.117 7.721 -5.365 1.00 72.62 98 ASP A N 1
ATOM 797 C CA . ASP A 1 98 ? 6.206 8.617 -4.953 1.00 72.62 98 ASP A CA 1
ATOM 798 C C . ASP A 1 98 ? 5.797 10.096 -4.956 1.00 72.62 98 ASP A C 1
ATOM 800 O O . ASP A 1 98 ? 6.288 10.888 -4.152 1.00 72.62 98 ASP A O 1
ATOM 804 N N . ASP A 1 99 ? 4.837 10.476 -5.798 1.00 79.12 99 ASP A N 1
ATOM 805 C CA . ASP A 1 99 ? 4.256 11.819 -5.835 1.00 79.12 99 ASP A CA 1
ATOM 806 C C . ASP A 1 99 ? 2.946 11.940 -5.031 1.00 79.12 99 ASP A C 1
ATOM 808 O O . ASP A 1 99 ? 2.351 13.020 -4.963 1.00 79.12 99 ASP A O 1
ATOM 812 N N . TYR A 1 100 ? 2.488 10.859 -4.390 1.00 85.31 100 TYR A N 1
ATOM 813 C CA . TYR A 1 100 ? 1.330 10.901 -3.503 1.00 85.31 100 TYR A CA 1
ATOM 814 C C . TYR A 1 100 ? 1.725 11.499 -2.143 1.00 85.31 100 TYR A C 1
ATOM 816 O O . TYR A 1 100 ? 2.624 11.006 -1.465 1.00 85.31 100 TYR A O 1
ATOM 824 N N . LYS A 1 101 ? 1.041 12.577 -1.738 1.00 85.31 101 LYS A N 1
ATOM 825 C CA . LYS A 1 101 ? 1.389 13.375 -0.543 1.00 85.31 101 LYS A CA 1
ATOM 826 C C . LYS A 1 101 ? 0.373 13.289 0.593 1.00 85.31 101 LYS A C 1
ATOM 828 O O . LYS A 1 101 ? 0.673 13.703 1.707 1.00 85.31 101 LYS A O 1
ATOM 833 N N . GLU A 1 102 ? -0.812 12.748 0.334 1.00 89.69 102 GLU A N 1
ATOM 834 C CA . GLU A 1 102 ? -1.931 12.712 1.285 1.00 89.69 102 GLU A CA 1
ATOM 835 C C . GLU A 1 102 ? -1.889 11.459 2.174 1.00 89.69 102 GLU A C 1
ATOM 837 O O . GLU A 1 102 ? -2.875 10.722 2.294 1.00 89.69 102 GLU A O 1
ATOM 842 N N . TRP A 1 103 ? -0.712 11.183 2.733 1.00 92.69 103 TRP A N 1
ATOM 843 C CA . TRP A 1 103 ? -0.511 10.122 3.714 1.00 92.69 103 TRP A CA 1
ATOM 844 C C . TRP A 1 103 ? -0.972 10.595 5.090 1.00 92.69 103 TRP A C 1
ATOM 846 O O . TRP A 1 103 ? -0.611 11.694 5.508 1.00 92.69 103 TRP A O 1
ATOM 856 N N . ASP A 1 104 ? -1.705 9.755 5.818 1.00 93.00 104 ASP A N 1
ATOM 857 C CA . ASP A 1 104 ? -2.082 10.054 7.205 1.00 93.00 104 ASP A CA 1
ATOM 858 C C . ASP A 1 104 ? -0.858 9.968 8.129 1.00 93.00 104 ASP A C 1
ATOM 860 O O . ASP A 1 104 ? -0.703 10.764 9.055 1.00 93.00 104 ASP A O 1
ATOM 864 N N . HIS A 1 105 ? 0.040 9.018 7.848 1.00 93.00 105 HIS A N 1
ATOM 865 C CA . HIS A 1 105 ? 1.280 8.811 8.588 1.00 93.00 105 HIS A CA 1
ATOM 866 C C . HIS A 1 105 ? 2.441 8.486 7.647 1.00 93.00 105 HIS A C 1
ATOM 868 O O . HIS A 1 105 ? 2.291 7.750 6.671 1.00 93.00 105 HIS A O 1
ATOM 874 N N . GLN A 1 106 ? 3.623 9.007 7.969 1.00 94.00 106 GLN A N 1
ATOM 875 C CA . GLN A 1 106 ? 4.872 8.692 7.282 1.00 94.00 106 GLN A CA 1
ATOM 876 C C . GLN A 1 106 ? 5.907 8.313 8.335 1.00 94.00 106 GLN A C 1
ATOM 878 O O . GLN A 1 106 ? 6.106 9.053 9.298 1.00 94.00 106 GLN A O 1
ATOM 883 N N . VAL A 1 107 ? 6.525 7.147 8.175 1.00 93.75 107 VAL A N 1
ATOM 884 C CA . VAL A 1 107 ? 7.503 6.597 9.115 1.00 93.75 107 VAL A CA 1
ATOM 885 C C . VAL A 1 107 ? 8.743 6.131 8.366 1.00 93.75 107 VAL A C 1
ATOM 887 O O . VAL A 1 107 ? 8.667 5.660 7.229 1.00 93.75 107 VAL A O 1
ATOM 890 N N . SER A 1 108 ? 9.889 6.261 9.020 1.00 93.31 108 SER A N 1
ATOM 891 C CA . SER A 1 108 ? 11.178 5.859 8.470 1.00 93.31 108 SER A CA 1
ATOM 892 C C . SER A 1 108 ? 11.574 4.472 8.969 1.00 93.31 108 SER A C 1
ATOM 894 O O . SER A 1 108 ? 11.161 4.041 10.040 1.00 93.31 108 SER A O 1
ATOM 896 N N . ASN A 1 109 ? 12.397 3.774 8.195 1.00 93.00 109 ASN A N 1
ATOM 897 C CA . ASN A 1 109 ? 13.035 2.513 8.557 1.00 93.00 109 ASN A CA 1
ATOM 898 C C . ASN A 1 109 ? 14.521 2.565 8.171 1.00 93.00 109 ASN A C 1
ATOM 900 O O . ASN A 1 109 ? 15.014 1.719 7.417 1.00 93.00 109 ASN A O 1
ATOM 904 N N . ASN A 1 110 ? 15.231 3.596 8.639 1.00 92.19 110 ASN A N 1
ATOM 905 C CA . ASN A 1 110 ? 16.659 3.741 8.351 1.00 92.19 110 ASN A CA 1
ATOM 906 C C . ASN A 1 110 ? 17.527 2.928 9.316 1.00 92.19 110 ASN A C 1
ATOM 908 O O . ASN A 1 110 ? 18.596 2.455 8.943 1.00 92.19 110 ASN A O 1
ATOM 912 N N . ASN A 1 111 ? 17.063 2.742 10.548 1.00 92.06 111 ASN A N 1
ATOM 913 C CA . ASN A 1 111 ? 17.767 2.039 11.615 1.00 92.06 111 ASN A CA 1
ATOM 914 C C . ASN A 1 111 ? 16.761 1.333 12.550 1.00 92.06 111 ASN A C 1
ATOM 916 O O . ASN A 1 111 ? 15.559 1.305 12.279 1.00 92.06 111 ASN A O 1
ATOM 920 N N . GLU A 1 112 ? 17.262 0.705 13.612 1.00 91.69 112 GLU A N 1
ATOM 921 C CA . GLU A 1 112 ? 16.443 -0.040 14.574 1.00 91.69 112 GLU A CA 1
ATOM 922 C C . GLU A 1 112 ? 15.495 0.867 15.372 1.00 91.69 112 GLU A C 1
ATOM 924 O O . GLU A 1 112 ? 14.321 0.530 15.522 1.00 91.69 112 GLU A O 1
ATOM 929 N N . ASP A 1 113 ? 15.957 2.049 15.787 1.00 93.88 113 ASP A N 1
ATOM 930 C CA . ASP A 1 113 ? 15.133 3.026 16.508 1.00 93.88 113 ASP A CA 1
ATOM 931 C C . ASP A 1 113 ? 13.978 3.530 15.630 1.00 93.88 113 ASP A C 1
ATOM 933 O O . ASP A 1 113 ? 12.822 3.530 16.054 1.00 93.88 113 ASP A O 1
ATOM 937 N N . ASP A 1 114 ? 14.270 3.878 14.374 1.00 91.94 114 ASP A N 1
ATOM 938 C CA . ASP A 1 114 ? 13.291 4.241 13.345 1.00 91.94 114 ASP A CA 1
ATOM 939 C C . ASP A 1 114 ? 12.229 3.141 13.187 1.00 91.94 114 ASP A C 1
ATOM 94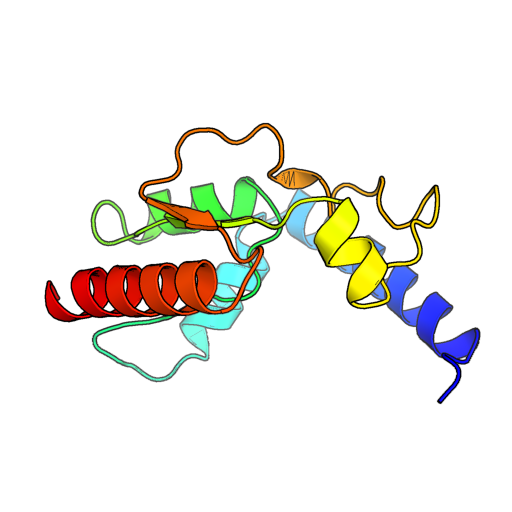1 O O . ASP A 1 114 ? 11.026 3.413 13.200 1.00 91.94 114 ASP A O 1
ATOM 945 N N . CYS A 1 115 ? 12.669 1.883 13.088 1.00 92.06 115 CYS A N 1
ATOM 946 C CA . CYS A 1 115 ? 11.784 0.728 12.976 1.00 92.06 115 CYS A CA 1
ATOM 947 C C . CYS A 1 115 ? 10.880 0.585 14.210 1.00 92.06 115 CYS A C 1
ATOM 949 O O . CYS A 1 115 ? 9.670 0.388 14.078 1.00 92.06 115 CYS A O 1
ATOM 951 N N . GLN A 1 116 ? 11.432 0.743 15.415 1.00 94.44 116 GLN A N 1
ATOM 952 C CA . GLN A 1 116 ? 10.657 0.661 16.649 1.00 94.44 116 GLN A CA 1
ATOM 953 C C . GLN A 1 116 ? 9.633 1.799 16.756 1.00 94.44 116 GLN A C 1
ATOM 955 O O . GLN A 1 116 ? 8.485 1.567 17.145 1.00 94.44 116 GLN A O 1
ATOM 960 N N . ILE A 1 117 ? 10.008 3.020 16.362 1.00 93.56 117 ILE A N 1
ATOM 961 C CA . ILE A 1 117 ? 9.101 4.173 16.284 1.00 93.56 117 ILE A CA 1
ATOM 962 C C . ILE A 1 117 ? 7.977 3.901 15.275 1.00 93.56 117 ILE A C 1
ATOM 964 O O . ILE A 1 117 ? 6.808 4.166 15.573 1.00 93.56 117 ILE A O 1
ATOM 968 N N . ALA A 1 118 ? 8.302 3.339 14.108 1.00 93.56 118 ALA A N 1
ATOM 969 C CA . ALA A 1 118 ? 7.323 2.965 13.092 1.00 93.56 118 ALA A CA 1
ATOM 970 C C . ALA A 1 118 ? 6.314 1.937 13.630 1.00 93.56 118 ALA A C 1
ATOM 972 O O . ALA A 1 118 ? 5.105 2.141 13.506 1.00 93.56 118 ALA A O 1
ATOM 973 N N . ILE A 1 119 ? 6.794 0.875 14.287 1.00 94.38 119 ILE A N 1
ATOM 974 C CA . ILE A 1 119 ? 5.948 -0.161 14.896 1.00 94.38 119 ILE A CA 1
ATOM 975 C C . ILE A 1 119 ? 5.030 0.447 15.959 1.00 94.38 119 ILE A C 1
ATOM 977 O O . ILE A 1 119 ? 3.817 0.247 15.905 1.00 94.38 119 ILE A O 1
ATOM 981 N N . ASN A 1 120 ? 5.579 1.235 16.886 1.00 95.12 120 ASN A N 1
ATOM 982 C CA . ASN A 1 120 ? 4.797 1.863 17.953 1.00 95.12 120 ASN A CA 1
ATOM 983 C C . ASN A 1 120 ? 3.728 2.811 17.391 1.00 95.12 120 ASN A C 1
ATOM 985 O O . ASN A 1 120 ? 2.596 2.839 17.876 1.00 95.12 120 ASN A O 1
ATOM 989 N N . THR A 1 121 ? 4.059 3.546 16.327 1.00 92.94 121 THR A N 1
ATOM 990 C CA . THR A 1 121 ? 3.110 4.415 15.623 1.00 92.94 121 THR A CA 1
ATOM 991 C C . THR A 1 121 ? 1.957 3.598 15.048 1.00 92.94 121 THR A C 1
ATOM 993 O O . THR A 1 121 ? 0.798 3.934 15.286 1.00 92.94 121 THR A O 1
ATOM 996 N N . ILE A 1 122 ? 2.253 2.496 14.352 1.00 93.00 122 ILE A N 1
ATOM 997 C CA . ILE A 1 122 ? 1.237 1.614 13.760 1.00 93.00 122 ILE A CA 1
ATOM 998 C C . ILE A 1 122 ? 0.343 1.000 14.845 1.00 93.00 122 ILE A C 1
ATOM 1000 O O . ILE A 1 122 ? -0.878 1.036 14.705 1.00 93.00 122 ILE A O 1
ATOM 1004 N N . ILE A 1 123 ? 0.917 0.509 15.948 1.00 94.50 123 ILE A N 1
ATOM 1005 C CA . ILE A 1 123 ? 0.149 -0.036 17.081 1.00 94.50 123 ILE A CA 1
ATOM 1006 C C . ILE A 1 123 ? -0.811 1.024 17.635 1.00 94.50 123 ILE A C 1
ATOM 1008 O O . ILE A 1 123 ? -2.007 0.765 17.737 1.00 94.50 123 ILE A O 1
ATOM 1012 N N . SER A 1 124 ? -0.330 2.249 17.871 1.00 93.69 124 SER A N 1
ATOM 1013 C CA . SER A 1 124 ? -1.163 3.341 18.397 1.00 93.69 124 SER A CA 1
ATOM 1014 C C . SER A 1 124 ? -2.324 3.744 17.477 1.00 93.69 124 SER A C 1
ATOM 1016 O O . SER A 1 124 ? -3.303 4.338 17.928 1.00 93.69 124 SER A O 1
ATOM 1018 N N . ILE A 1 125 ? -2.215 3.474 16.172 1.00 91.38 125 ILE A N 1
ATOM 1019 C CA . ILE A 1 125 ? -3.287 3.710 15.198 1.00 91.38 125 ILE A CA 1
ATOM 1020 C C . ILE A 1 125 ? -4.319 2.590 15.293 1.00 91.38 125 ILE A C 1
ATOM 1022 O O . ILE A 1 125 ? -5.515 2.869 15.306 1.00 91.38 125 ILE A O 1
ATOM 1026 N N . VAL A 1 126 ? -3.856 1.343 15.371 1.00 90.88 126 VAL A N 1
ATOM 1027 C CA . VAL A 1 126 ? -4.703 0.150 15.473 1.00 90.88 126 VAL A CA 1
ATOM 1028 C C . VAL A 1 126 ? -5.512 0.153 16.771 1.00 90.88 126 VAL A C 1
ATOM 1030 O O . VAL A 1 126 ? -6.695 -0.152 16.733 1.00 90.88 126 VAL A O 1
ATOM 1033 N N . GLU A 1 127 ? -4.917 0.564 17.891 1.00 91.00 127 GLU A N 1
ATOM 1034 C CA . GLU A 1 127 ? -5.579 0.628 19.205 1.00 91.00 127 GLU A CA 1
ATOM 1035 C C . GLU A 1 127 ? -6.702 1.677 19.303 1.00 91.00 127 GLU A C 1
ATOM 1037 O O . GLU A 1 127 ? -7.459 1.683 20.271 1.00 91.00 127 GLU A O 1
ATOM 1042 N N . LYS A 1 128 ? -6.821 2.584 18.325 1.00 82.75 128 LYS A N 1
ATOM 1043 C CA . LYS A 1 128 ? -7.887 3.602 18.286 1.00 82.75 128 LYS A CA 1
ATOM 1044 C C . LYS A 1 128 ? -9.198 3.091 17.674 1.00 82.75 128 LYS A C 1
ATOM 1046 O O . LYS A 1 128 ? -10.147 3.874 17.599 1.00 82.75 128 LYS A O 1
ATOM 1051 N N . PHE A 1 129 ? -9.238 1.838 17.221 1.00 78.44 129 PHE A N 1
ATOM 1052 C CA . PHE A 1 129 ? -10.409 1.164 16.651 1.00 78.44 129 PHE A CA 1
ATOM 1053 C C . PHE A 1 129 ? -10.918 0.068 17.587 1.00 78.44 129 PHE A C 1
ATOM 1055 O O . PHE A 1 129 ? -12.158 -0.077 17.671 1.00 78.44 129 PHE A O 1
#

=== Feature glossary ===
The record interleaves many kinds of information about one protein. Here is each kind framed as the question it answers.

Q: What does the local fold look like, residue by residue?
A: The Foldseek 3Di string encodes local tertiary geometry as a 20-letter alphabet — one character per residue — derived from the relative positions of nearby Cα atoms. Unlike the amino-acid sequence, 3Di is a direct function of the 3D structure, so two proteins with the same fold have similar 3Di strings even at low sequence identity.

Q: Which residues are in helices, strands, or loops?
A: The SS8 string is DSSP's per-residue secondary-structure call. α-helix (H) means an i→i+4 H-bond ladder; β-strand (E) means the residue participates in a β-sheet; 3₁₀ (G) and π (I) are tighter and wider helices; T/S are turns/bends; '-' is loop.

Q: How big and how compact is the whole molecule?
A: Radius of gyration (Rg) is the root-mean-square distance of Cα atoms from their centroid — a single number for overall size and compactness. A globular domain of N residues has Rg ≈ 2.2·N^0.38 Å; an extended or disordered chain has a much larger Rg. The Cα contact count is the number of residue pairs whose Cα atoms are within 8 Å and are more than four positions apart in sequence — a standard proxy for tertiary packing density. The bounding box is the smallest axis-aligned box enclosing all Cα atoms.

Q: Where is each backbone atom in 3D?
A: Structure coordinates are given as an mmCIF _atom_site loop: one row per atom with element, residue name, chain id, sequence number, and x/y/z position in Å. Only the four main-chain atoms per residue are included here; side chains are omitted to keep the record compact.

Q: What is the amino-acid chain?
A: Primary structure: the covalent order of the twenty standard amino acids along the backbone. Two proteins with the same sequence will (almost always) fold to the same structure; two with 30% identity often share a fold but not the details.

Q: What if only a Cα trace is available?
A: Three-state secondary structure (P-SEA) collapses the eight DSSP classes into helix (a), strand (b), and coil (c). P-SEA assigns these from Cα geometry alone — distances and angles — without requiring backbone oxygens, so it works on any Cα trace.

Q: What family and function is it annotated with?
A: Database cross-references. InterPro integrates a dozen domain/family signature databases into unified entries with residue-range hits. GO terms attach function/process/location labels with evidence codes. CATH codes position the fold in a four-level structural taxonomy. Organism is the NCBI-taxonomy species name.

Q: How confident is the AlphaFold model at each residue?
A: pLDDT is the predicted lDDT-Cα score: AlphaFold's confidence that the local environment of each residue (all inter-atomic distances within 15 Å) is correctly placed. It is a per-residue number between 0 and 100, with higher meaning more reliable.

Q: How mobile is each atom in the crystal?
A: B-factor (Debye–Waller factor) reflects atomic displacement in the crystal lattice. It is an experimental observable (units Å²), not a prediction; low values mean the atom is pinned down, high values mean it moves or is heterogeneous across the crystal.

Q: Which residues are buried vs exposed?
A: SASA measures how much of the protein is reachable by solvent. It is computed by rolling a water-sized probe over the atomic surface and summing the exposed area (Å²). Per-residue SASA distinguishes core (buried, low SASA) from surface (exposed, high SASA) residues; total SASA is a whole-molecule size measure.

Q: What do the diagnostic plots show?
A: Plot images: a contact map (which residues are close in 3D, as an N×N binary image), a Ramachandran scatter (backbone torsion angles, revealing secondary-structure composition at a glance), and — for AlphaFold structures — a PAE heatmap (pairwise prediction confidence).

Q: What known structures does this most resemble?
A: The Foldseek neighbor list gives the closest experimentally determined structures in the PDB, ranked by structural alignment. TM-score near 1 means near-identical fold; near 0.3 means only rough topology match. This is how one finds what a novel AlphaFold prediction most resembles in the solved-structure universe.

Q: Are the domains correctly placed relative to each other?
A: Predicted aligned error is AlphaFold's pairwise confidence. Unlike pLDDT (per-residue), PAE is per-residue-pair and captures whether two parts of the structure are correctly placed relative to each other. Units are ångströms of expected positional error.

Q: What do the rendered images show?
A: Structure images are PyMOL renders from six orthogonal camera directions. Cartoon representation draws helices as coils and strands as arrows; sticks shows the backbone as bonds; surface shows the solvent-excluded envelope. Rainbow coloring maps sequence position to hue (blue→red, N→C); chain coloring assigns a distinct color per polypeptide.

Q: What are the backbone torsion angles?
A: φ (phi) and ψ (psi) are the two rotatable backbone dihedrals per residue: φ is the C(i-1)–N–Cα–C torsion, ψ is the N–Cα–C–N(i+1) torsion, both in degrees on (−180°, 180°]. α-helical residues cluster near (−60°, −45°); β-strand residues near (−120°, +130°). A Ramachandran plot is simply a scatter of (φ, ψ) for every residue.